Protein AF-A0A6L6XGP5-F1 (afdb_monomer_lite)

Structure (mmCIF, N/CA/C/O backbone):
data_AF-A0A6L6XGP5-F1
#
_entry.id   AF-A0A6L6XGP5-F1
#
loop_
_atom_site.group_PDB
_atom_site.id
_atom_site.type_symbol
_atom_site.label_atom_id
_atom_site.label_alt_id
_atom_site.label_comp_id
_atom_site.label_asym_id
_atom_site.label_entity_id
_atom_site.label_seq_id
_atom_site.pdbx_PDB_ins_code
_atom_site.Cartn_x
_atom_site.Cartn_y
_atom_site.Cartn_z
_atom_site.occupancy
_atom_site.B_iso_or_equiv
_atom_site.auth_seq_id
_atom_site.auth_comp_id
_atom_site.auth_asym_id
_atom_site.auth_atom_id
_atom_site.pdbx_PDB_model_num
ATOM 1 N N . MET A 1 1 ? 2.187 -4.226 -29.266 1.00 48.28 1 MET A N 1
ATOM 2 C CA . MET A 1 1 ? 3.229 -3.964 -28.255 1.00 48.28 1 MET A CA 1
ATOM 3 C C . MET A 1 1 ? 3.635 -5.288 -27.631 1.00 48.28 1 MET A C 1
ATOM 5 O O . MET A 1 1 ? 2.740 -6.063 -27.316 1.00 48.28 1 MET A O 1
ATOM 9 N N . GLY A 1 2 ? 4.935 -5.574 -27.511 1.00 59.06 2 GLY A N 1
ATOM 10 C CA . GLY A 1 2 ? 5.410 -6.680 -26.668 1.00 59.06 2 GLY A CA 1
ATOM 11 C C . GLY A 1 2 ? 5.131 -6.385 -25.191 1.00 59.06 2 GLY A C 1
ATOM 12 O O . GLY A 1 2 ? 4.832 -5.244 -24.842 1.00 59.06 2 GLY A O 1
ATOM 13 N N . ASN A 1 3 ? 5.182 -7.402 -24.334 1.00 85.56 3 ASN A N 1
ATOM 14 C CA . ASN A 1 3 ? 5.112 -7.201 -22.888 1.00 85.56 3 ASN A CA 1
ATOM 15 C C . ASN A 1 3 ? 6.295 -6.310 -22.449 1.00 85.56 3 ASN A C 1
ATOM 17 O O . ASN A 1 3 ? 7.420 -6.568 -22.870 1.00 85.56 3 ASN A O 1
ATOM 21 N N . ILE A 1 4 ? 6.057 -5.279 -21.625 1.00 84.69 4 ILE A N 1
ATOM 22 C CA . ILE A 1 4 ? 7.106 -4.366 -21.119 1.00 84.69 4 ILE A CA 1
ATOM 23 C C . ILE A 1 4 ? 8.229 -5.162 -20.444 1.00 84.69 4 ILE A C 1
ATOM 25 O O . ILE A 1 4 ? 9.400 -4.833 -20.605 1.00 84.69 4 ILE A O 1
ATOM 29 N N . THR A 1 5 ? 7.892 -6.258 -19.755 1.00 85.75 5 THR A N 1
ATOM 30 C CA . THR A 1 5 ? 8.892 -7.167 -19.182 1.00 85.75 5 THR A CA 1
ATOM 31 C C . THR A 1 5 ? 9.807 -7.743 -20.260 1.00 85.75 5 THR A C 1
ATOM 33 O O . THR A 1 5 ? 11.020 -7.645 -20.128 1.00 85.75 5 THR A O 1
ATOM 36 N N . ASP A 1 6 ? 9.249 -8.259 -21.358 1.00 90.62 6 ASP A N 1
ATOM 37 C CA . ASP A 1 6 ? 10.039 -8.822 -22.460 1.00 90.62 6 ASP A CA 1
ATOM 38 C C . ASP A 1 6 ? 10.898 -7.746 -23.144 1.00 90.62 6 ASP A C 1
ATOM 40 O O . ASP A 1 6 ? 12.002 -8.033 -23.603 1.00 90.62 6 ASP A O 1
ATOM 44 N N . MET A 1 7 ? 10.401 -6.505 -23.222 1.00 92.12 7 MET A N 1
ATOM 45 C CA . MET A 1 7 ? 11.145 -5.368 -23.773 1.00 92.12 7 MET A CA 1
ATOM 46 C C . MET A 1 7 ? 12.341 -5.001 -22.890 1.00 92.12 7 MET A C 1
ATOM 48 O O . MET A 1 7 ? 13.463 -4.965 -23.389 1.00 92.12 7 MET A O 1
ATOM 52 N N . ASN A 1 8 ? 12.124 -4.815 -21.586 1.00 94.00 8 ASN A N 1
ATOM 53 C CA . ASN A 1 8 ? 13.188 -4.500 -20.632 1.00 94.00 8 ASN A CA 1
ATOM 54 C C . ASN A 1 8 ? 14.217 -5.633 -20.531 1.00 94.00 8 ASN A C 1
ATOM 56 O O . ASN A 1 8 ? 15.413 -5.366 -20.474 1.00 94.00 8 ASN A O 1
ATOM 60 N N . THR A 1 9 ? 13.779 -6.898 -20.554 1.00 93.88 9 THR A N 1
ATOM 61 C CA . THR A 1 9 ? 14.694 -8.049 -20.565 1.00 93.88 9 THR A CA 1
ATOM 62 C C . THR A 1 9 ? 15.590 -8.018 -21.795 1.00 93.88 9 THR A C 1
ATOM 64 O O . THR A 1 9 ? 16.801 -8.125 -21.655 1.00 93.88 9 THR A O 1
ATOM 67 N N . ARG A 1 10 ? 15.034 -7.778 -22.987 1.00 94.31 10 ARG A N 1
ATOM 68 C CA . ARG A 1 10 ? 15.842 -7.660 -24.209 1.00 94.31 10 ARG A CA 1
ATOM 69 C C . ARG A 1 10 ? 16.772 -6.452 -24.186 1.00 94.31 10 ARG A C 1
ATOM 71 O O . ARG A 1 10 ? 17.877 -6.551 -24.706 1.00 94.31 10 ARG A O 1
ATOM 78 N N . ALA A 1 11 ? 16.337 -5.318 -23.636 1.00 94.75 11 ALA A N 1
ATOM 79 C CA . ALA A 1 11 ? 17.195 -4.143 -23.493 1.00 94.75 11 ALA A CA 1
ATOM 80 C C . ALA A 1 11 ? 18.418 -4.471 -22.620 1.00 94.75 11 ALA A C 1
ATOM 82 O O . ALA A 1 11 ? 19.541 -4.190 -23.021 1.00 94.75 11 ALA A O 1
ATOM 83 N N . LEU A 1 12 ? 18.206 -5.159 -21.493 1.00 96.00 12 LEU A N 1
ATOM 84 C CA . LEU A 1 12 ? 19.277 -5.611 -20.599 1.00 96.00 12 LEU A CA 1
ATOM 85 C C . LEU A 1 12 ? 20.182 -6.674 -21.232 1.00 96.00 12 LEU A C 1
ATOM 87 O O . LEU A 1 12 ? 21.394 -6.601 -21.082 1.00 96.00 12 LEU A O 1
ATOM 91 N N . GLU A 1 13 ? 19.615 -7.656 -21.935 1.00 96.25 13 GLU A N 1
ATOM 92 C CA . GLU A 1 13 ? 20.381 -8.730 -22.584 1.00 96.25 13 GLU A CA 1
ATOM 93 C C . GLU A 1 13 ? 21.291 -8.217 -23.710 1.00 96.25 13 GLU A C 1
ATOM 95 O O . GLU A 1 13 ? 22.325 -8.825 -23.978 1.00 96.25 13 GLU A O 1
ATOM 100 N N . ASN A 1 14 ? 20.913 -7.118 -24.372 1.00 95.81 14 ASN A N 1
ATOM 101 C CA . ASN A 1 14 ? 21.671 -6.538 -25.484 1.00 95.81 14 ASN A CA 1
ATOM 102 C C . ASN A 1 14 ? 22.626 -5.406 -25.070 1.00 95.81 14 ASN A C 1
ATOM 104 O O . ASN A 1 14 ? 23.424 -4.973 -25.901 1.00 95.81 14 ASN A O 1
ATOM 108 N N . ALA A 1 15 ? 22.536 -4.894 -23.842 1.00 96.38 15 ALA A N 1
ATOM 109 C CA . ALA A 1 15 ? 23.373 -3.791 -23.388 1.00 96.38 15 ALA A CA 1
ATOM 110 C C . ALA A 1 15 ? 24.793 -4.275 -23.043 1.00 96.38 15 ALA A C 1
ATOM 112 O O . ALA A 1 15 ? 24.964 -5.269 -22.336 1.00 96.38 15 ALA A O 1
ATOM 113 N N . GLU A 1 16 ? 25.823 -3.564 -23.516 1.00 95.25 16 GLU A N 1
ATOM 114 C CA . GLU A 1 16 ? 27.215 -3.857 -23.140 1.00 95.25 16 GLU A CA 1
ATOM 115 C C . GLU A 1 16 ? 27.503 -3.443 -21.687 1.00 95.25 16 GLU A C 1
ATOM 117 O O . GLU A 1 16 ? 28.201 -4.164 -20.971 1.00 95.25 16 GLU A O 1
ATOM 122 N N . ASN A 1 17 ? 26.918 -2.328 -21.223 1.00 95.88 17 ASN A N 1
ATOM 123 C CA . ASN A 1 17 ? 26.905 -1.915 -19.819 1.00 95.88 17 ASN A CA 1
ATOM 124 C C . ASN A 1 17 ? 25.469 -1.739 -19.317 1.00 95.88 17 ASN A C 1
ATOM 126 O O . ASN A 1 17 ? 24.582 -1.330 -20.058 1.00 95.88 17 ASN A O 1
ATOM 130 N N . TYR A 1 18 ? 25.246 -1.983 -18.023 1.00 91.00 18 TYR A N 1
ATOM 131 C CA . TYR A 1 18 ? 23.918 -1.866 -17.407 1.00 91.00 18 TYR A CA 1
ATOM 132 C C . TYR A 1 18 ? 23.276 -0.482 -17.611 1.00 91.00 18 TYR A C 1
ATOM 134 O O . TYR A 1 18 ? 22.086 -0.402 -17.903 1.00 91.00 18 TYR A O 1
ATOM 142 N N . ASP A 1 19 ? 24.066 0.590 -17.500 1.00 94.12 19 ASP A N 1
ATOM 143 C CA . ASP A 1 19 ? 23.581 1.972 -17.614 1.00 94.12 19 ASP A CA 1
ATOM 144 C C . ASP A 1 19 ? 23.190 2.366 -19.053 1.00 94.12 19 ASP A C 1
ATOM 146 O O . ASP A 1 19 ? 22.538 3.391 -19.245 1.00 94.12 19 ASP A O 1
ATOM 150 N N . ASP A 1 20 ? 23.543 1.549 -20.053 1.00 92.19 20 ASP A N 1
ATOM 151 C CA . ASP A 1 20 ? 23.172 1.769 -21.456 1.00 92.19 20 ASP A CA 1
ATOM 152 C C . ASP A 1 20 ? 21.745 1.266 -21.761 1.00 92.19 20 ASP A C 1
ATOM 154 O O . ASP A 1 20 ? 21.182 1.574 -22.813 1.00 92.19 20 ASP A O 1
ATOM 158 N N . ALA A 1 21 ? 21.147 0.471 -20.862 1.00 94.44 21 ALA A N 1
ATOM 159 C CA . ALA A 1 21 ? 19.818 -0.091 -21.056 1.00 94.44 21 ALA A CA 1
ATOM 160 C C . ALA A 1 21 ? 18.720 0.941 -20.746 1.00 94.44 21 ALA A C 1
ATOM 162 O O . ALA A 1 21 ? 18.492 1.319 -19.596 1.00 94.44 21 ALA A O 1
ATOM 163 N N . GLU A 1 22 ? 17.965 1.340 -21.769 1.00 91.50 22 GLU A N 1
ATOM 164 C CA . GLU A 1 22 ? 16.749 2.134 -21.589 1.00 91.50 22 GLU A CA 1
ATOM 165 C C . GLU A 1 22 ? 15.597 1.228 -21.128 1.00 91.50 22 GLU A C 1
ATOM 167 O O . GLU A 1 22 ? 15.095 0.391 -21.880 1.00 91.50 22 GLU A O 1
ATOM 172 N N . LEU A 1 23 ? 15.194 1.378 -19.863 1.00 92.50 23 LEU A N 1
ATOM 173 C CA . LEU A 1 23 ? 14.115 0.600 -19.254 1.00 92.50 23 LEU A CA 1
ATOM 174 C C . LEU A 1 23 ? 12.839 1.431 -19.141 1.00 92.50 23 LEU A C 1
ATOM 176 O O . LEU A 1 23 ? 12.857 2.572 -18.681 1.00 92.50 23 LEU A O 1
ATOM 180 N N . GLU A 1 24 ? 11.708 0.820 -19.474 1.00 89.50 24 GLU A N 1
ATOM 181 C CA . GLU A 1 24 ? 10.393 1.450 -19.388 1.00 89.50 24 GLU A CA 1
ATOM 182 C C . GLU A 1 24 ? 9.540 0.848 -18.268 1.00 89.50 24 GLU A C 1
ATOM 184 O O . GLU A 1 24 ? 9.736 -0.288 -17.836 1.00 89.50 24 GLU A O 1
ATOM 189 N N . GLY A 1 25 ? 8.552 1.608 -17.788 1.00 85.69 25 GLY A N 1
ATOM 190 C CA . GLY A 1 25 ? 7.563 1.100 -16.831 1.00 85.69 25 GLY A CA 1
ATOM 191 C C . GLY A 1 25 ? 8.142 0.692 -15.473 1.00 85.69 25 GLY A C 1
ATOM 192 O O . GLY A 1 25 ? 7.557 -0.145 -14.790 1.00 85.69 25 GLY A O 1
ATOM 193 N N . LEU A 1 26 ? 9.286 1.261 -15.079 1.00 89.94 26 LEU A N 1
ATOM 194 C CA . LEU A 1 26 ? 9.847 1.085 -13.740 1.00 89.94 26 LEU A CA 1
ATOM 195 C C . LEU A 1 26 ? 8.930 1.693 -12.667 1.00 89.94 26 LEU A C 1
ATOM 197 O O . LEU A 1 26 ? 7.966 2.397 -12.961 1.00 89.94 26 LEU A O 1
ATOM 201 N N . PHE A 1 27 ? 9.190 1.382 -11.397 1.00 92.44 27 PHE A N 1
ATOM 202 C CA . PHE A 1 27 ? 8.455 1.982 -10.284 1.00 92.44 27 PHE A CA 1
ATOM 203 C C . PHE A 1 27 ? 8.664 3.502 -10.261 1.00 92.44 27 PHE A C 1
ATOM 205 O O . PHE A 1 27 ? 9.777 3.968 -10.016 1.00 92.44 27 PHE A O 1
ATOM 212 N N . ASP A 1 28 ? 7.594 4.269 -10.473 1.00 94.88 28 ASP A N 1
ATOM 213 C CA . ASP A 1 28 ? 7.612 5.717 -10.281 1.00 94.88 28 ASP A CA 1
ATOM 214 C C . ASP A 1 28 ? 7.234 6.049 -8.829 1.00 94.88 28 ASP A C 1
ATOM 216 O O . ASP A 1 28 ? 6.060 6.157 -8.456 1.00 94.88 28 ASP A O 1
ATOM 220 N N . THR A 1 29 ? 8.259 6.230 -7.990 1.00 95.88 29 THR A N 1
ATOM 221 C CA . THR A 1 29 ? 8.096 6.637 -6.586 1.00 95.88 29 THR A CA 1
ATOM 222 C C . THR A 1 29 ? 7.265 7.914 -6.465 1.00 95.88 29 THR A C 1
ATOM 224 O O . THR A 1 29 ? 6.441 8.035 -5.557 1.00 95.88 29 THR A O 1
ATOM 227 N N . LYS A 1 30 ? 7.456 8.890 -7.359 1.00 96.75 30 LYS A N 1
ATOM 228 C CA . LYS A 1 30 ? 6.760 10.174 -7.276 1.00 96.75 30 LYS A CA 1
ATOM 229 C C . LYS A 1 30 ? 5.272 9.991 -7.543 1.00 96.75 30 LYS A C 1
ATOM 231 O O . LYS A 1 30 ? 4.465 10.515 -6.773 1.00 96.75 30 LYS A O 1
ATOM 236 N N . GLU A 1 31 ? 4.915 9.241 -8.582 1.00 97.19 31 GLU A N 1
ATOM 237 C CA . GLU A 1 31 ? 3.521 8.916 -8.891 1.00 97.19 31 GLU A CA 1
ATOM 238 C C . GLU A 1 31 ? 2.856 8.173 -7.724 1.00 97.19 31 GLU A C 1
ATOM 240 O O . GLU A 1 31 ? 1.792 8.586 -7.251 1.00 97.19 31 GLU A O 1
ATOM 245 N N . PHE A 1 32 ? 3.520 7.146 -7.182 1.00 98.19 32 PHE A N 1
ATOM 246 C CA . PHE A 1 32 ? 3.018 6.401 -6.029 1.00 98.19 32 PHE A CA 1
ATOM 247 C C . PHE A 1 32 ? 2.795 7.302 -4.802 1.00 98.19 32 PHE A C 1
ATOM 249 O O . PHE A 1 32 ? 1.723 7.266 -4.192 1.00 98.19 32 PHE A O 1
ATOM 256 N N . CYS A 1 33 ? 3.775 8.137 -4.434 1.00 98.06 33 CYS A N 1
ATOM 257 C CA . CYS A 1 33 ? 3.671 9.035 -3.280 1.00 98.06 33 CYS A CA 1
ATOM 258 C C . CYS A 1 33 ? 2.529 10.051 -3.430 1.00 98.06 33 CYS A C 1
ATOM 260 O O . CYS A 1 33 ? 1.839 10.343 -2.447 1.00 98.06 33 CYS A O 1
ATOM 262 N N . ILE A 1 34 ? 2.322 10.585 -4.640 1.00 98.06 34 ILE A N 1
ATOM 263 C CA . ILE A 1 34 ? 1.217 11.505 -4.943 1.00 98.06 34 ILE A CA 1
ATOM 264 C C . ILE A 1 34 ? -0.121 10.779 -4.787 1.00 98.06 34 ILE A C 1
ATOM 266 O O . ILE A 1 34 ? -1.001 11.272 -4.081 1.00 98.06 34 ILE A O 1
ATOM 270 N N . ALA A 1 35 ? -0.263 9.589 -5.377 1.00 98.38 35 ALA A N 1
ATOM 271 C CA . ALA A 1 35 ? -1.485 8.797 -5.282 1.00 98.38 35 ALA A CA 1
ATOM 272 C C . ALA A 1 35 ? -1.821 8.423 -3.828 1.00 98.38 35 ALA A C 1
ATOM 274 O O . ALA A 1 35 ? -2.960 8.598 -3.393 1.00 98.38 35 ALA A O 1
ATOM 275 N N . LEU A 1 36 ? -0.828 7.974 -3.051 1.00 98.19 36 LEU A N 1
ATOM 276 C CA . LEU A 1 36 ? -0.997 7.649 -1.634 1.00 98.19 36 LEU A CA 1
ATOM 277 C C . LEU A 1 36 ? -1.400 8.879 -0.810 1.00 98.19 36 LEU A C 1
ATOM 279 O O . LEU A 1 36 ? -2.299 8.791 0.024 1.00 98.19 36 LEU A O 1
ATOM 283 N N . SER A 1 37 ? -0.750 10.024 -1.033 1.00 97.38 37 SER A N 1
ATOM 284 C CA . SER A 1 37 ? -1.045 11.255 -0.290 1.00 97.38 37 SER A CA 1
ATOM 285 C C . SER A 1 37 ? -2.450 11.766 -0.591 1.00 97.38 37 SER A C 1
ATOM 287 O O . SER A 1 37 ? -3.214 11.998 0.341 1.00 97.38 37 SER A O 1
ATOM 289 N N . ASN A 1 38 ? -2.828 11.822 -1.871 1.00 98.06 38 ASN A N 1
ATOM 290 C CA . ASN A 1 38 ? -4.173 12.215 -2.289 1.00 98.06 38 ASN A CA 1
ATOM 291 C C . ASN A 1 38 ? -5.242 11.281 -1.713 1.00 98.06 38 ASN A C 1
ATOM 293 O O . ASN A 1 38 ? -6.291 11.745 -1.267 1.00 98.06 38 ASN A O 1
ATOM 297 N N . LEU A 1 39 ? -4.976 9.969 -1.686 1.00 98.38 39 LEU A N 1
ATOM 298 C CA . LEU A 1 39 ? -5.892 9.005 -1.087 1.00 98.38 39 LEU A CA 1
ATOM 299 C C . LEU A 1 39 ? -6.063 9.272 0.412 1.00 98.38 39 LEU A C 1
ATOM 301 O O . LEU A 1 39 ? -7.195 9.406 0.867 1.00 98.38 39 LEU A O 1
ATOM 305 N N . ILE A 1 40 ? -4.970 9.404 1.169 1.00 97.19 40 ILE A N 1
ATOM 306 C CA . ILE A 1 40 ? -5.022 9.711 2.609 1.00 97.19 40 ILE A CA 1
ATOM 307 C C . ILE A 1 40 ? -5.822 10.995 2.867 1.00 97.19 40 ILE A C 1
ATOM 309 O O . ILE A 1 40 ? -6.707 11.004 3.726 1.00 97.19 40 ILE A O 1
ATOM 313 N N . ASP A 1 41 ? -5.548 12.050 2.100 1.00 96.81 41 ASP A N 1
ATOM 314 C CA . ASP A 1 41 ? -6.203 13.347 2.256 1.00 96.81 41 ASP A CA 1
ATOM 315 C C . ASP A 1 41 ? -7.705 13.253 1.937 1.00 96.81 41 ASP A C 1
ATOM 317 O O . ASP A 1 41 ? -8.530 13.775 2.688 1.00 96.81 41 ASP A O 1
ATOM 321 N N . SER A 1 42 ? -8.086 12.496 0.899 1.00 97.75 42 SER A N 1
ATOM 322 C CA . SER A 1 42 ? -9.494 12.262 0.534 1.00 97.75 42 SER A CA 1
ATOM 323 C C . SER A 1 42 ? -10.293 11.513 1.607 1.00 97.75 42 SER A C 1
ATOM 325 O O . SER A 1 42 ? -11.504 11.697 1.718 1.00 97.75 42 SER A O 1
ATOM 327 N N . LYS A 1 43 ? -9.625 10.689 2.427 1.00 96.44 43 LYS A N 1
ATOM 328 C CA . LYS A 1 43 ? -10.255 9.975 3.548 1.00 96.44 43 LYS A CA 1
ATOM 329 C C . LYS A 1 43 ? -10.447 10.866 4.774 1.00 96.44 43 LYS A C 1
ATOM 331 O O . LYS A 1 43 ? -11.214 10.503 5.663 1.00 96.44 43 LYS A O 1
ATOM 336 N N . GLY A 1 44 ? -9.755 12.007 4.852 1.00 95.38 44 GLY A N 1
ATOM 337 C CA . GLY A 1 44 ? -9.850 12.943 5.975 1.00 95.38 44 GLY A CA 1
ATOM 338 C C . GLY A 1 44 ? -9.331 12.384 7.307 1.00 95.38 44 GLY A C 1
ATOM 339 O O . GLY A 1 44 ? -9.715 12.869 8.372 1.00 95.38 44 GLY A O 1
ATOM 340 N N . ILE A 1 45 ? -8.482 11.351 7.273 1.00 93.88 45 ILE A N 1
ATOM 341 C CA . ILE A 1 45 ? -7.971 10.674 8.472 1.00 93.88 45 ILE A CA 1
ATOM 342 C C . ILE A 1 45 ? -6.676 11.349 8.919 1.00 93.88 45 ILE A C 1
ATOM 344 O O . ILE A 1 45 ? -5.743 11.533 8.137 1.00 93.88 45 ILE A O 1
ATOM 348 N N . LYS A 1 46 ? -6.595 11.713 10.202 1.00 94.81 46 LYS A N 1
ATOM 349 C CA . LYS A 1 46 ? -5.414 12.386 10.750 1.00 94.81 46 LYS A CA 1
ATOM 350 C C . LYS A 1 46 ? -4.252 11.408 10.871 1.00 94.81 46 LYS A C 1
ATOM 352 O O . LYS A 1 46 ? -4.437 10.251 11.230 1.00 94.81 46 LYS A O 1
ATOM 357 N N . THR A 1 47 ? -3.028 11.906 10.709 1.00 94.00 47 THR A N 1
ATOM 358 C CA . THR A 1 47 ? -1.794 11.115 10.860 1.00 94.00 47 THR A CA 1
ATOM 359 C C . THR A 1 47 ? -1.751 10.300 12.156 1.00 94.00 47 THR A C 1
ATOM 361 O O . THR A 1 47 ? -1.337 9.148 12.129 1.00 94.00 47 THR A O 1
ATOM 364 N N . GLY A 1 48 ? -2.185 10.870 13.286 1.00 96.19 48 GLY A N 1
ATOM 365 C CA . GLY A 1 48 ? -2.228 10.148 14.563 1.00 96.19 48 GLY A CA 1
ATOM 366 C C . GLY A 1 48 ? -3.168 8.941 14.534 1.00 96.19 48 GLY A C 1
ATOM 367 O O . GLY A 1 48 ? -2.812 7.882 15.038 1.00 96.19 48 GLY A O 1
ATOM 368 N N . ASP A 1 49 ? -4.318 9.069 13.872 1.00 95.19 49 ASP A N 1
ATOM 369 C CA . ASP A 1 49 ? -5.272 7.971 13.720 1.00 95.19 49 ASP A CA 1
ATOM 370 C C . ASP A 1 49 ? -4.715 6.877 12.806 1.00 95.19 49 ASP A C 1
ATOM 372 O O . ASP A 1 49 ? -4.882 5.701 13.107 1.00 95.19 49 ASP A O 1
ATOM 376 N N . ILE A 1 50 ? -4.000 7.241 11.734 1.00 95.56 50 ILE A N 1
ATOM 377 C CA . ILE A 1 50 ? -3.311 6.267 10.869 1.00 95.56 50 ILE A CA 1
ATOM 378 C C . ILE A 1 50 ? -2.292 5.466 11.685 1.00 95.56 50 ILE A C 1
ATOM 380 O O . ILE A 1 50 ? -2.283 4.243 11.623 1.00 95.56 50 ILE A O 1
ATOM 384 N N . LEU A 1 51 ? -1.466 6.139 12.491 1.00 95.75 51 LEU A N 1
ATOM 385 C CA . LEU A 1 51 ? -0.446 5.479 13.315 1.00 95.75 51 LEU A CA 1
ATOM 386 C C . LEU A 1 51 ? -1.035 4.572 14.400 1.00 95.75 51 LEU A C 1
ATOM 388 O O . LEU A 1 51 ? -0.394 3.603 14.784 1.00 95.75 51 LEU A O 1
ATOM 392 N N . ASN A 1 52 ? -2.247 4.862 14.873 1.00 93.81 52 ASN A N 1
ATOM 393 C CA . ASN A 1 52 ? -2.956 4.001 15.820 1.00 93.81 52 ASN A CA 1
ATOM 394 C C . ASN A 1 52 ? -3.634 2.799 15.144 1.00 93.81 52 ASN A C 1
ATOM 396 O O . ASN A 1 52 ? -3.973 1.833 15.821 1.00 93.81 52 ASN A O 1
ATOM 400 N N . ARG A 1 53 ? -3.888 2.876 13.833 1.00 92.62 53 ARG A N 1
ATOM 401 C CA . ARG A 1 53 ? -4.634 1.863 13.069 1.00 92.62 53 ARG A CA 1
ATOM 402 C C . ARG A 1 53 ? -3.753 0.943 12.239 1.00 92.62 53 ARG A C 1
ATOM 404 O O . ARG A 1 53 ? -4.264 -0.064 11.769 1.00 92.62 53 ARG A O 1
ATOM 411 N N . CYS A 1 54 ? -2.496 1.307 12.017 1.00 92.88 54 CYS A N 1
ATOM 412 C CA . CYS A 1 54 ? -1.577 0.588 11.144 1.00 92.88 54 CYS A CA 1
ATOM 413 C C . CYS A 1 54 ? -0.342 0.133 11.917 1.00 92.88 54 CYS A C 1
ATOM 415 O O . CYS A 1 54 ? 0.176 0.854 12.771 1.00 92.88 54 CYS A O 1
ATOM 417 N N . ASN A 1 55 ? 0.212 -1.008 11.532 1.00 91.19 55 ASN A N 1
ATOM 418 C CA . ASN A 1 55 ? 1.474 -1.523 12.039 1.00 91.19 55 ASN A CA 1
ATOM 419 C C . ASN A 1 55 ? 2.679 -0.871 11.325 1.00 91.19 55 ASN A C 1
ATOM 421 O O . ASN A 1 55 ? 3.483 -1.533 10.653 1.00 91.19 55 ASN A O 1
ATOM 425 N N . ILE A 1 56 ? 2.809 0.456 11.439 1.00 93.06 56 ILE A N 1
ATOM 426 C CA . ILE A 1 56 ? 3.912 1.239 10.857 1.00 93.06 56 ILE A CA 1
ATOM 427 C C . ILE A 1 56 ? 4.430 2.315 11.811 1.00 93.06 56 ILE A C 1
ATOM 429 O O . ILE A 1 56 ? 3.704 2.861 12.637 1.00 93.06 56 ILE A O 1
ATOM 433 N N . SER A 1 57 ? 5.701 2.686 11.652 1.00 94.75 57 SER A N 1
ATOM 434 C CA . SER A 1 57 ? 6.273 3.803 12.401 1.00 94.75 57 SER A CA 1
ATOM 435 C C . SER A 1 57 ? 5.891 5.153 11.786 1.00 94.75 57 SER A C 1
ATOM 437 O O . SER A 1 57 ? 5.646 5.275 10.583 1.00 94.75 57 SER A O 1
ATOM 439 N N . LYS A 1 58 ? 5.931 6.211 12.605 1.00 96.62 58 LYS A N 1
ATOM 440 C CA . LYS A 1 58 ? 5.766 7.591 12.126 1.00 96.62 58 LYS A CA 1
ATOM 441 C C . LYS A 1 58 ? 6.792 7.957 11.057 1.00 96.62 58 LYS A C 1
ATOM 443 O O . LYS A 1 58 ? 6.419 8.593 10.079 1.00 96.62 58 LYS A O 1
ATOM 448 N N . SER A 1 59 ? 8.054 7.554 11.232 1.00 96.88 59 SER A N 1
ATOM 449 C CA . SER A 1 59 ? 9.092 7.804 10.222 1.00 96.88 59 SER A CA 1
ATOM 450 C C . SER A 1 59 ? 8.719 7.142 8.905 1.00 96.88 59 SER A C 1
ATOM 452 O O . SER A 1 59 ? 8.705 7.812 7.883 1.00 96.88 59 SER A O 1
ATOM 454 N N . TYR A 1 60 ? 8.308 5.871 8.946 1.00 96.62 60 TYR A N 1
ATOM 455 C CA . TYR A 1 60 ? 7.932 5.13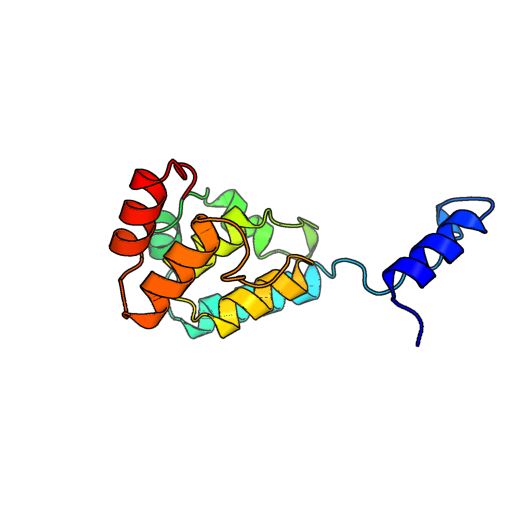7 7.744 1.00 96.62 60 TYR A CA 1
ATOM 456 C C . TYR A 1 60 ? 6.767 5.799 7.000 1.00 96.62 60 TYR A C 1
ATOM 458 O O . TYR A 1 60 ? 6.846 5.969 5.789 1.00 96.62 60 TYR A O 1
ATOM 466 N N . LEU A 1 61 ? 5.724 6.240 7.716 1.00 96.75 61 LEU A N 1
ATOM 467 C CA . LEU A 1 61 ? 4.600 6.969 7.116 1.00 96.75 61 LEU A CA 1
ATOM 468 C C . LEU A 1 61 ? 5.034 8.288 6.454 1.00 96.75 61 LEU A C 1
ATOM 470 O O . LEU A 1 61 ? 4.486 8.671 5.424 1.00 96.75 61 LEU A O 1
ATOM 474 N N . MET A 1 62 ? 5.998 9.002 7.037 1.00 96.56 62 MET A N 1
ATOM 475 C CA . MET A 1 62 ? 6.521 10.230 6.430 1.00 96.56 62 MET A CA 1
ATOM 476 C C . MET A 1 62 ? 7.408 9.927 5.222 1.00 96.56 62 MET A C 1
ATOM 478 O O . MET A 1 62 ? 7.313 10.615 4.209 1.00 96.56 62 MET A O 1
ATOM 482 N N . ASP A 1 63 ? 8.239 8.891 5.310 1.00 97.00 63 ASP A N 1
ATOM 483 C CA . ASP A 1 63 ? 9.171 8.528 4.250 1.00 97.00 63 ASP A CA 1
ATOM 484 C C . ASP A 1 63 ? 8.441 7.962 3.018 1.00 97.00 63 ASP A C 1
ATOM 486 O O . ASP A 1 63 ? 8.744 8.366 1.900 1.00 97.00 63 ASP A O 1
ATOM 490 N N . ILE A 1 64 ? 7.421 7.112 3.198 1.00 96.56 64 ILE A N 1
ATOM 491 C CA . ILE A 1 64 ? 6.620 6.545 2.092 1.00 96.56 64 ILE A CA 1
ATOM 492 C C . ILE A 1 64 ? 5.780 7.603 1.353 1.00 96.56 64 ILE A C 1
ATOM 494 O O . ILE A 1 64 ? 5.375 7.399 0.212 1.00 96.56 64 ILE A O 1
ATOM 498 N N . LYS A 1 65 ? 5.515 8.751 1.987 1.00 95.75 65 LYS A N 1
ATOM 499 C CA . LYS A 1 65 ? 4.838 9.899 1.364 1.00 95.75 65 LYS A CA 1
ATOM 500 C C . LYS A 1 65 ? 5.810 10.877 0.695 1.00 95.75 65 LYS A C 1
ATOM 502 O O . LYS A 1 65 ? 5.359 11.854 0.104 1.00 95.75 65 LYS A O 1
ATOM 507 N N . ASN A 1 66 ? 7.121 10.660 0.804 1.00 96.50 66 ASN A N 1
ATOM 508 C CA . ASN A 1 66 ? 8.140 11.583 0.321 1.00 96.50 66 ASN A CA 1
ATOM 509 C C . ASN A 1 66 ? 8.838 11.030 -0.938 1.00 96.50 66 ASN A C 1
ATOM 511 O O . ASN A 1 66 ? 9.683 10.141 -0.811 1.00 96.50 66 ASN A O 1
ATOM 515 N N . PRO A 1 67 ? 8.583 11.601 -2.134 1.00 95.31 67 PRO A N 1
ATOM 516 C CA . PRO A 1 67 ? 9.216 11.158 -3.377 1.00 95.31 67 PRO A CA 1
ATOM 517 C C . PRO A 1 67 ? 10.750 11.128 -3.317 1.00 95.31 67 PRO A C 1
ATOM 519 O O . PRO A 1 67 ? 11.374 10.248 -3.901 1.00 95.31 67 PRO A O 1
ATOM 522 N N . SER A 1 68 ? 11.372 12.044 -2.566 1.00 95.94 68 SER A N 1
ATOM 523 C CA . SER A 1 68 ? 12.834 12.141 -2.455 1.00 95.94 68 SER A CA 1
ATOM 524 C C . SER A 1 68 ? 13.468 11.000 -1.658 1.00 95.94 68 SER A C 1
ATOM 526 O O . SER A 1 68 ? 14.687 10.855 -1.672 1.00 95.94 68 SER A O 1
ATOM 528 N N . LYS A 1 69 ? 12.674 10.204 -0.930 1.00 95.25 69 LYS A N 1
ATOM 529 C CA . LYS A 1 69 ? 13.171 9.034 -0.191 1.00 95.25 69 LYS A CA 1
ATOM 530 C C . LYS A 1 69 ? 13.350 7.808 -1.077 1.00 95.25 69 LYS A C 1
ATOM 532 O O . LYS A 1 69 ? 14.073 6.904 -0.675 1.00 95.25 69 LYS A O 1
ATOM 537 N N . ASN A 1 70 ? 12.720 7.794 -2.255 1.00 92.19 70 ASN A N 1
ATOM 538 C CA . ASN A 1 70 ? 12.814 6.716 -3.237 1.00 92.19 70 ASN A CA 1
ATOM 539 C C . ASN A 1 70 ? 12.592 5.313 -2.642 1.00 92.19 70 ASN A C 1
ATOM 541 O O . ASN A 1 70 ? 13.394 4.401 -2.834 1.00 92.19 70 ASN A O 1
ATOM 545 N N . ILE A 1 71 ? 11.521 5.155 -1.859 1.00 92.31 71 ILE A N 1
ATOM 546 C CA . ILE A 1 71 ? 11.189 3.892 -1.193 1.00 92.31 71 ILE A CA 1
ATOM 547 C C . ILE A 1 71 ? 10.100 3.183 -1.984 1.00 92.31 71 ILE A C 1
ATOM 549 O O . ILE A 1 71 ? 8.977 3.676 -2.058 1.00 92.31 71 ILE A O 1
ATOM 553 N N . GLN A 1 72 ? 10.398 1.981 -2.478 1.00 94.38 72 GLN A N 1
ATOM 554 C CA . GLN A 1 72 ? 9.364 1.060 -2.936 1.00 94.38 72 GLN A CA 1
ATOM 555 C C . GLN A 1 72 ? 8.767 0.327 -1.721 1.00 94.38 72 GLN A C 1
ATOM 557 O O . GLN A 1 72 ? 9.478 -0.407 -1.024 1.00 94.38 72 GLN A O 1
ATOM 562 N N . PRO A 1 73 ? 7.480 0.533 -1.399 1.00 95.44 73 PRO A N 1
ATOM 563 C CA . PRO A 1 73 ? 6.882 -0.073 -0.220 1.00 95.44 73 PRO A CA 1
ATOM 564 C C . PRO A 1 73 ? 6.596 -1.552 -0.437 1.00 95.44 73 PRO A C 1
ATOM 566 O O . PRO A 1 73 ? 6.192 -1.963 -1.516 1.00 95.44 73 PRO A O 1
ATOM 569 N N . LYS A 1 74 ? 6.730 -2.360 0.619 1.00 95.94 74 LYS A N 1
ATOM 570 C CA . LYS A 1 74 ? 6.314 -3.767 0.570 1.00 95.94 74 LYS A CA 1
ATOM 571 C C . LYS A 1 74 ? 4.794 -3.863 0.436 1.00 95.94 74 LYS A C 1
ATOM 573 O O . LYS A 1 74 ? 4.076 -3.147 1.134 1.00 95.94 74 LYS A O 1
ATOM 578 N N . ARG A 1 75 ? 4.311 -4.839 -0.340 1.00 96.31 75 ARG A N 1
ATOM 579 C CA . ARG A 1 75 ? 2.878 -5.122 -0.547 1.00 96.31 75 ARG A CA 1
ATOM 580 C C . ARG A 1 75 ? 2.051 -5.082 0.742 1.00 96.31 75 ARG A C 1
ATOM 582 O O . ARG A 1 75 ? 1.086 -4.332 0.823 1.00 96.31 75 ARG A O 1
ATOM 589 N N . ASN A 1 76 ? 2.463 -5.816 1.778 1.00 95.38 76 ASN A N 1
ATOM 590 C CA . ASN A 1 76 ? 1.706 -5.880 3.036 1.00 95.38 76 ASN A CA 1
ATOM 591 C C . ASN A 1 76 ? 1.644 -4.535 3.771 1.00 95.38 76 ASN A C 1
ATOM 593 O O . ASN A 1 76 ? 0.652 -4.264 4.434 1.00 95.38 76 ASN A O 1
ATOM 597 N N . LYS A 1 77 ? 2.648 -3.660 3.617 1.00 96.12 77 LYS A N 1
ATOM 598 C CA . LYS A 1 77 ? 2.603 -2.307 4.193 1.00 96.12 77 LYS A CA 1
ATOM 599 C C . LYS A 1 77 ? 1.651 -1.388 3.437 1.00 96.12 77 LYS A C 1
ATOM 601 O O . LYS A 1 77 ? 0.993 -0.573 4.072 1.00 96.12 77 LYS A O 1
ATOM 606 N N . ILE A 1 78 ? 1.517 -1.558 2.119 1.00 97.69 78 ILE A N 1
ATOM 607 C CA . ILE A 1 78 ? 0.468 -0.884 1.337 1.00 97.69 78 ILE A CA 1
ATOM 608 C C . ILE A 1 78 ? -0.910 -1.343 1.825 1.00 97.69 78 ILE A C 1
ATOM 610 O O . ILE A 1 78 ? -1.772 -0.509 2.086 1.00 97.69 78 ILE A O 1
ATOM 614 N N . LEU A 1 79 ? -1.107 -2.656 1.977 1.00 97.50 79 LEU A N 1
ATOM 615 C CA . LEU A 1 79 ? -2.380 -3.230 2.415 1.00 97.50 79 LEU A CA 1
ATOM 616 C C . LEU A 1 79 ? -2.762 -2.781 3.830 1.00 97.50 79 LEU A C 1
ATOM 618 O O . LEU A 1 79 ? -3.884 -2.329 4.028 1.00 97.50 79 LEU A O 1
ATOM 622 N N . ASP A 1 80 ? -1.835 -2.843 4.785 1.00 96.38 80 ASP A N 1
ATOM 623 C CA . ASP A 1 80 ? -2.052 -2.368 6.155 1.00 96.38 80 ASP A CA 1
ATOM 624 C C . ASP A 1 80 ? -2.430 -0.874 6.190 1.00 96.38 80 ASP A C 1
ATOM 626 O O . ASP A 1 80 ? -3.454 -0.497 6.762 1.00 96.38 80 ASP A O 1
ATOM 630 N N . LEU A 1 81 ? -1.685 -0.025 5.470 1.00 97.00 81 LEU A N 1
ATOM 631 C CA . LEU A 1 81 ? -2.028 1.391 5.303 1.00 97.00 81 LEU A CA 1
ATOM 632 C C . LEU A 1 81 ? -3.436 1.585 4.740 1.00 97.00 81 LEU A C 1
ATOM 634 O O . LEU A 1 81 ? -4.218 2.356 5.293 1.00 97.00 81 LEU A O 1
ATOM 638 N N . CYS A 1 82 ? -3.761 0.876 3.660 1.00 97.75 82 CYS A N 1
ATOM 639 C CA . CYS A 1 82 ? -5.059 0.959 3.006 1.00 97.75 82 CYS A CA 1
ATOM 640 C C . CYS A 1 82 ? -6.206 0.547 3.935 1.00 97.75 82 CYS A C 1
ATOM 642 O O . CYS A 1 82 ? -7.234 1.221 3.969 1.00 97.75 82 CYS A O 1
ATOM 644 N N . LEU A 1 83 ? -6.028 -0.522 4.716 1.00 96.88 83 LEU A N 1
ATOM 645 C CA . LEU A 1 83 ? -7.007 -0.947 5.713 1.00 96.88 83 LEU A CA 1
ATOM 646 C C . LEU A 1 83 ? -7.178 0.116 6.805 1.00 96.88 83 LEU A C 1
ATOM 648 O O . LEU A 1 83 ? -8.306 0.453 7.153 1.00 96.88 83 LEU A O 1
ATOM 652 N N . GLY A 1 84 ? -6.087 0.697 7.317 1.00 95.81 84 GLY A N 1
ATOM 653 C CA . GLY A 1 84 ? -6.161 1.731 8.356 1.00 95.81 84 GLY A CA 1
ATOM 654 C C . GLY A 1 84 ? -6.807 3.043 7.902 1.00 95.81 84 GLY A C 1
ATOM 655 O O . GLY A 1 84 ? -7.385 3.760 8.729 1.00 95.81 84 GLY A O 1
ATOM 656 N N . ILE A 1 85 ? -6.769 3.338 6.597 1.00 96.56 85 ILE A N 1
ATOM 657 C CA . ILE A 1 85 ? -7.444 4.503 6.009 1.00 96.56 85 ILE A CA 1
ATOM 658 C C . ILE A 1 85 ? -8.822 4.198 5.407 1.00 96.56 85 ILE A C 1
ATOM 660 O O . ILE A 1 85 ? -9.418 5.076 4.787 1.00 96.56 85 ILE A O 1
ATOM 664 N N . ASN A 1 86 ? -9.350 2.983 5.594 1.00 95.44 86 ASN A N 1
ATOM 665 C CA . ASN A 1 86 ? -10.626 2.541 5.019 1.00 95.44 86 ASN A CA 1
ATOM 666 C C . ASN A 1 86 ? -10.682 2.728 3.488 1.00 95.44 86 ASN A C 1
ATOM 668 O O . ASN A 1 86 ? -11.641 3.275 2.926 1.00 95.44 86 ASN A O 1
ATOM 672 N N . ALA A 1 87 ? -9.614 2.321 2.802 1.00 97.88 87 ALA A N 1
ATOM 673 C CA . ALA A 1 87 ? -9.575 2.298 1.349 1.00 97.88 87 ALA A CA 1
ATOM 674 C C . ALA A 1 87 ? -10.509 1.213 0.787 1.00 97.88 87 ALA A C 1
ATOM 676 O O . ALA A 1 87 ? -10.667 0.129 1.349 1.00 97.88 87 ALA A O 1
ATOM 677 N N . THR A 1 88 ? -11.119 1.507 -0.354 1.00 97.56 88 THR A N 1
ATOM 678 C CA . THR A 1 88 ? -11.923 0.567 -1.132 1.00 97.56 88 THR A CA 1
ATOM 679 C C . THR A 1 88 ? -11.023 -0.413 -1.883 1.00 97.56 88 THR A C 1
ATOM 681 O O . THR A 1 88 ? -9.823 -0.188 -2.059 1.00 97.56 88 THR A O 1
ATOM 684 N N . LYS A 1 89 ? -11.612 -1.499 -2.396 1.00 97.69 89 LYS A N 1
ATOM 685 C CA . LYS A 1 89 ? -10.889 -2.486 -3.213 1.00 97.69 89 LYS A CA 1
ATOM 686 C C . LYS A 1 89 ? -10.204 -1.848 -4.429 1.00 97.69 89 LYS A C 1
ATOM 688 O O . LYS A 1 89 ? -9.090 -2.235 -4.774 1.00 97.69 89 LYS A O 1
ATOM 693 N N . ASP A 1 90 ? -10.851 -0.877 -5.069 1.00 98.31 90 ASP A N 1
ATOM 694 C CA . ASP A 1 90 ? -10.319 -0.238 -6.275 1.00 98.31 90 ASP A CA 1
ATOM 695 C C . ASP A 1 90 ? -9.148 0.696 -5.954 1.00 98.31 90 ASP A C 1
ATOM 697 O O . ASP A 1 90 ? -8.143 0.678 -6.665 1.00 98.31 90 ASP A O 1
ATOM 701 N N . GLU A 1 91 ? -9.228 1.427 -4.839 1.00 98.62 91 GLU A N 1
ATOM 702 C CA . GLU A 1 91 ? -8.137 2.266 -4.324 1.00 98.62 91 GLU A CA 1
ATOM 703 C C . GLU A 1 91 ? -6.929 1.419 -3.891 1.00 98.62 91 GLU A C 1
ATOM 705 O O . GLU A 1 91 ? -5.792 1.745 -4.237 1.00 98.62 91 GLU A O 1
ATOM 710 N N . ILE A 1 92 ? -7.165 0.289 -3.210 1.00 98.56 92 ILE A N 1
ATOM 711 C CA . ILE A 1 92 ? -6.115 -0.686 -2.873 1.00 98.56 92 ILE A CA 1
ATOM 712 C C . ILE A 1 92 ? -5.429 -1.174 -4.147 1.00 98.56 92 ILE A C 1
ATOM 714 O O . ILE A 1 92 ? -4.207 -1.109 -4.273 1.00 98.56 92 ILE A O 1
ATOM 718 N N . ASN A 1 93 ? -6.214 -1.640 -5.117 1.00 98.50 93 ASN A N 1
ATOM 719 C CA . ASN A 1 93 ? -5.681 -2.185 -6.357 1.00 98.50 93 ASN A CA 1
ATOM 720 C C . ASN A 1 93 ? -4.946 -1.131 -7.196 1.00 98.50 93 ASN A C 1
ATOM 722 O O . ASN A 1 93 ? -3.998 -1.476 -7.896 1.00 98.50 93 ASN A O 1
ATOM 726 N N . MET A 1 94 ? -5.353 0.138 -7.127 1.00 98.50 94 MET A N 1
ATOM 727 C CA . MET A 1 94 ? -4.624 1.248 -7.740 1.00 98.50 94 MET A CA 1
ATOM 728 C C . MET A 1 94 ? -3.219 1.381 -7.144 1.00 98.50 94 MET A C 1
ATOM 730 O O . MET A 1 94 ? -2.249 1.354 -7.898 1.00 98.50 94 MET A O 1
ATOM 734 N N . LEU A 1 95 ? -3.093 1.456 -5.815 1.00 98.50 95 LEU A N 1
ATOM 735 C CA . LEU A 1 95 ? -1.784 1.573 -5.162 1.00 98.50 95 LEU A CA 1
ATOM 736 C C . LEU A 1 95 ? -0.910 0.330 -5.361 1.00 98.50 95 LEU A C 1
ATOM 738 O O . LEU A 1 95 ? 0.295 0.462 -5.559 1.00 98.50 95 LEU A O 1
ATOM 742 N N . LEU A 1 96 ? -1.503 -0.869 -5.359 1.00 98.19 96 LEU A N 1
ATOM 743 C CA . LEU A 1 96 ? -0.782 -2.107 -5.664 1.00 98.19 96 LEU A CA 1
ATOM 744 C C . LEU A 1 96 ? -0.182 -2.074 -7.073 1.00 98.19 96 LEU A C 1
ATOM 746 O O . LEU A 1 96 ? 0.999 -2.370 -7.221 1.00 98.19 96 LEU A O 1
ATOM 750 N N . ARG A 1 97 ? -0.956 -1.656 -8.084 1.00 97.25 97 ARG A N 1
ATOM 751 C CA . ARG A 1 97 ? -0.468 -1.542 -9.467 1.00 97.25 97 ARG A CA 1
ATOM 752 C C . ARG A 1 97 ? 0.647 -0.514 -9.610 1.00 97.25 97 ARG A C 1
ATOM 754 O O . ARG A 1 97 ? 1.646 -0.825 -10.242 1.00 97.25 97 ARG A O 1
ATOM 761 N N . LEU A 1 98 ? 0.503 0.664 -8.999 1.00 97.00 98 LEU A N 1
ATOM 762 C CA . LEU A 1 98 ? 1.554 1.691 -9.021 1.00 97.00 98 LEU A CA 1
ATOM 763 C C . LEU A 1 98 ? 2.858 1.195 -8.384 1.00 97.00 98 LEU A C 1
ATOM 765 O O . LEU A 1 98 ? 3.932 1.594 -8.806 1.00 97.00 98 LEU A O 1
ATOM 769 N N . ALA A 1 99 ? 2.772 0.299 -7.398 1.00 96.62 99 ALA A N 1
ATOM 770 C CA . ALA A 1 99 ? 3.923 -0.348 -6.772 1.00 96.62 99 ALA A CA 1
ATOM 771 C C . ALA A 1 99 ? 4.381 -1.651 -7.466 1.00 96.62 99 ALA A C 1
ATOM 773 O O . ALA A 1 99 ? 5.236 -2.354 -6.921 1.00 96.62 99 ALA A O 1
ATOM 774 N N . HIS A 1 100 ? 3.833 -1.970 -8.648 1.00 94.88 100 HIS A N 1
ATOM 775 C CA . HIS A 1 100 ? 4.095 -3.187 -9.435 1.00 94.88 100 HIS A CA 1
ATOM 776 C C . HIS A 1 100 ? 3.739 -4.508 -8.740 1.00 94.88 100 HIS A C 1
ATOM 778 O O . HIS A 1 100 ? 4.306 -5.562 -9.027 1.00 94.88 100 HIS A O 1
ATOM 784 N N . TYR A 1 101 ? 2.757 -4.479 -7.840 1.00 96.25 101 TYR A N 1
ATOM 785 C CA . TYR A 1 101 ? 2.169 -5.675 -7.248 1.00 96.25 101 TYR A CA 1
ATOM 786 C C . TYR A 1 101 ? 0.891 -6.099 -7.963 1.00 96.25 101 TYR A C 1
ATOM 788 O O . TYR A 1 101 ? 0.121 -5.283 -8.475 1.00 96.25 101 TYR A O 1
ATOM 796 N N . GLN A 1 102 ? 0.623 -7.406 -7.915 1.00 95.12 102 GLN A N 1
ATOM 797 C CA . GLN A 1 102 ? -0.666 -7.937 -8.336 1.00 95.12 102 GLN A CA 1
ATOM 798 C C . GLN A 1 102 ? -1.790 -7.324 -7.483 1.00 95.12 102 GLN A C 1
ATOM 800 O O . GLN A 1 102 ? -1.653 -7.268 -6.249 1.00 95.12 102 GLN A O 1
ATOM 805 N N . PRO A 1 103 ? -2.899 -6.891 -8.118 1.00 97.31 103 PRO A N 1
ATOM 806 C CA . PRO A 1 103 ? -4.142 -6.573 -7.427 1.00 97.31 103 PRO A CA 1
ATOM 807 C C . PRO A 1 103 ? -4.577 -7.708 -6.494 1.00 97.31 103 PRO A C 1
ATOM 809 O O . PRO A 1 103 ? -4.136 -8.845 -6.645 1.00 97.31 103 PRO A O 1
ATOM 812 N N . LEU A 1 104 ? -5.475 -7.410 -5.558 1.00 97.56 104 LEU A N 1
ATOM 813 C CA . LEU A 1 104 ? -6.116 -8.433 -4.735 1.00 97.56 104 LEU A CA 1
ATOM 814 C C . LEU A 1 104 ? -6.746 -9.514 -5.633 1.00 97.56 104 LEU A C 1
ATOM 816 O O . LEU A 1 104 ? -7.660 -9.209 -6.407 1.00 97.56 104 LEU A O 1
ATOM 820 N N . ASP A 1 105 ? -6.278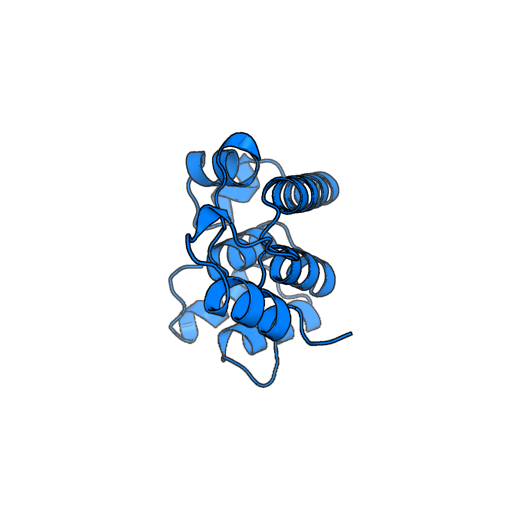 -10.761 -5.517 1.00 94.56 105 ASP A N 1
ATOM 821 C CA . ASP A 1 105 ? -6.739 -11.892 -6.334 1.00 94.56 105 ASP A CA 1
ATOM 822 C C . ASP A 1 105 ? -7.378 -12.985 -5.468 1.00 94.56 105 ASP A C 1
ATOM 824 O O . ASP A 1 105 ? -6.752 -13.596 -4.603 1.00 94.56 105 ASP A O 1
ATOM 828 N N . SER A 1 106 ? -8.639 -13.300 -5.766 1.00 92.25 106 SER A N 1
ATOM 829 C CA . SER A 1 106 ? -9.379 -14.400 -5.135 1.00 92.25 106 SER A CA 1
ATOM 830 C C . SER A 1 106 ? -8.771 -15.791 -5.370 1.00 92.25 106 SER A C 1
ATOM 832 O O . SER A 1 106 ? -9.054 -16.710 -4.604 1.00 92.25 106 SER A O 1
ATOM 834 N N . ARG A 1 107 ? -7.946 -15.956 -6.412 1.00 92.56 107 ARG A N 1
ATOM 835 C CA . ARG A 1 107 ? -7.234 -17.207 -6.729 1.00 92.56 107 ARG A CA 1
ATOM 836 C C . ARG A 1 107 ? -5.897 -17.326 -5.995 1.00 92.56 107 ARG A C 1
ATOM 838 O O . ARG A 1 107 ? -5.291 -18.393 -6.029 1.00 92.56 107 ARG A O 1
ATOM 845 N N . GLY A 1 108 ? -5.432 -16.237 -5.382 1.00 86.62 108 GLY A N 1
ATOM 846 C CA . GLY A 1 108 ? -4.149 -16.156 -4.698 1.00 86.62 108 GLY A CA 1
ATOM 847 C C . GLY A 1 108 ? -4.208 -16.594 -3.233 1.00 86.62 108 GLY A C 1
ATOM 848 O O . GLY A 1 108 ? -4.918 -17.525 -2.831 1.00 86.62 108 GLY A O 1
ATOM 849 N N . GLU A 1 109 ? -3.422 -15.907 -2.409 1.00 90.81 109 GLU A N 1
ATOM 850 C CA . GLU A 1 109 ? -3.268 -16.216 -0.989 1.00 90.81 109 GLU A CA 1
ATOM 851 C C . GLU A 1 109 ? -4.574 -16.059 -0.190 1.00 90.81 109 GLU A C 1
ATOM 853 O O . GLU A 1 109 ? -5.524 -15.382 -0.593 1.00 90.81 109 GLU A O 1
ATOM 858 N N . ALA A 1 110 ? -4.642 -16.710 0.976 1.00 94.94 110 ALA A N 1
ATOM 859 C CA . ALA A 1 110 ? -5.771 -16.538 1.894 1.00 94.94 110 ALA A CA 1
ATOM 860 C C . ALA A 1 110 ? -5.909 -15.075 2.350 1.00 94.94 110 ALA A C 1
ATOM 862 O O . ALA A 1 110 ? -7.031 -14.594 2.494 1.00 94.94 110 ALA A O 1
ATOM 863 N N . LEU A 1 111 ? -4.782 -14.364 2.479 1.00 96.31 111 LEU A N 1
ATOM 864 C CA . LEU A 1 111 ? -4.699 -12.928 2.750 1.00 96.31 111 LEU A CA 1
ATOM 865 C C . LEU A 1 111 ? -5.646 -12.116 1.858 1.00 96.31 111 LEU A C 1
ATOM 867 O O . LEU A 1 111 ? -6.522 -11.407 2.353 1.00 96.31 111 LEU A O 1
ATOM 871 N N . ASP A 1 112 ? -5.505 -12.261 0.540 1.00 97.38 112 ASP A N 1
ATOM 872 C CA . ASP A 1 112 ? -6.281 -11.496 -0.434 1.00 97.38 112 ASP A CA 1
ATOM 873 C C . ASP A 1 112 ? -7.770 -11.819 -0.328 1.00 97.38 112 ASP A C 1
ATOM 875 O O . ASP A 1 112 ? -8.606 -10.917 -0.340 1.00 97.38 112 ASP A O 1
ATOM 879 N N . ARG A 1 113 ? -8.113 -13.099 -0.153 1.00 97.94 113 ARG A N 1
ATOM 880 C CA . ARG A 1 113 ? -9.502 -13.542 0.024 1.00 97.94 113 ARG A CA 1
ATOM 881 C C . ARG A 1 113 ? -10.137 -12.964 1.285 1.00 97.94 113 ARG A C 1
ATOM 883 O O . ARG A 1 113 ? -11.294 -12.556 1.228 1.00 97.94 113 ARG A O 1
ATOM 890 N N . ILE A 1 114 ? -9.396 -12.893 2.392 1.00 98.19 114 ILE A N 1
ATOM 891 C CA . ILE A 1 114 ? -9.870 -12.301 3.650 1.00 98.19 114 ILE A CA 1
ATOM 892 C C . ILE A 1 114 ? -10.136 -10.804 3.469 1.00 98.19 114 ILE A C 1
ATOM 894 O O . ILE A 1 114 ? -11.208 -10.333 3.847 1.00 98.19 114 ILE A O 1
ATOM 898 N N . ILE A 1 115 ? -9.212 -10.069 2.841 1.00 97.94 115 ILE A N 1
ATOM 899 C CA . ILE A 1 115 ? -9.397 -8.636 2.568 1.00 97.94 115 ILE A CA 1
ATOM 900 C C . ILE A 1 115 ? -10.590 -8.418 1.630 1.00 97.94 115 ILE A C 1
ATOM 902 O O . ILE A 1 115 ? -11.461 -7.604 1.930 1.00 97.94 115 ILE A O 1
ATOM 906 N N . ILE A 1 116 ? -10.682 -9.168 0.526 1.00 98.06 116 ILE A N 1
ATOM 907 C CA . ILE A 1 116 ? -11.805 -9.080 -0.422 1.00 98.06 116 ILE A CA 1
ATOM 908 C C . ILE A 1 116 ? -13.136 -9.348 0.289 1.00 98.06 116 ILE A C 1
ATOM 910 O O . ILE A 1 116 ? -14.081 -8.575 0.125 1.00 98.06 116 ILE A O 1
ATOM 914 N N . TRP A 1 117 ? -13.213 -10.423 1.080 1.00 98.12 117 TRP A N 1
ATOM 915 C CA . TRP A 1 117 ? -14.403 -10.770 1.854 1.00 98.12 117 TRP A CA 1
ATOM 916 C C . 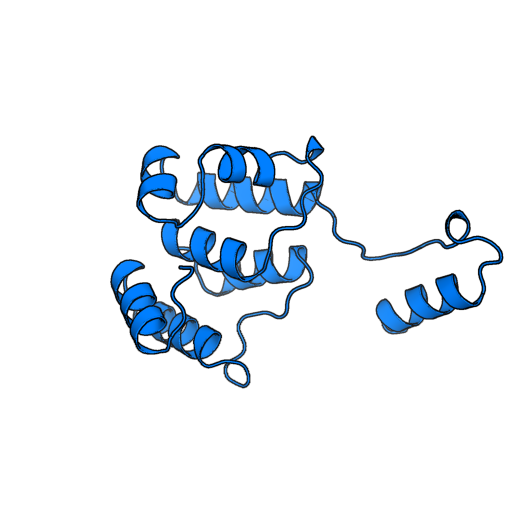TRP A 1 117 ? -14.783 -9.648 2.820 1.00 98.12 117 TRP A C 1
ATOM 918 O O . TRP A 1 117 ? -15.940 -9.231 2.838 1.00 98.12 117 TRP A O 1
ATOM 928 N N . GLY A 1 118 ? -13.814 -9.133 3.575 1.00 98.00 118 GLY A N 1
ATOM 929 C CA . GLY A 1 118 ? -14.031 -8.080 4.557 1.00 98.00 118 GLY A CA 1
ATOM 930 C C . GLY A 1 118 ? -14.595 -6.810 3.931 1.00 98.00 118 GLY A C 1
ATOM 931 O O . GLY A 1 118 ? -15.633 -6.314 4.362 1.00 98.00 118 GLY A O 1
ATOM 932 N N . LEU A 1 119 ? -13.971 -6.343 2.848 1.00 97.50 119 LEU A N 1
ATOM 933 C CA . LEU A 1 119 ? -14.428 -5.166 2.109 1.00 97.50 119 LEU A CA 1
ATOM 934 C C . LEU A 1 119 ? -15.837 -5.365 1.530 1.00 97.50 119 LEU A C 1
ATOM 936 O O . LEU A 1 119 ? -16.672 -4.469 1.629 1.00 97.50 119 LEU A O 1
ATOM 940 N N . ALA A 1 120 ? -16.127 -6.540 0.960 1.00 97.06 120 ALA A N 1
ATOM 941 C CA . ALA A 1 120 ? -17.441 -6.844 0.389 1.00 97.06 120 ALA A CA 1
ATOM 942 C C . ALA A 1 120 ? -18.565 -6.863 1.441 1.00 97.06 120 ALA A C 1
ATOM 944 O O . ALA A 1 120 ? -19.707 -6.541 1.121 1.00 97.06 120 ALA A O 1
ATOM 945 N N . HIS A 1 121 ? -18.239 -7.207 2.689 1.00 97.62 121 HIS A N 1
ATOM 946 C CA . HIS A 1 121 ? -19.186 -7.262 3.806 1.00 97.62 121 HIS A CA 1
ATOM 947 C C . HIS A 1 121 ? -19.110 -6.033 4.720 1.00 97.62 121 HIS A C 1
ATOM 949 O O . HIS A 1 121 ? -19.652 -6.074 5.822 1.00 97.62 121 HIS A O 1
ATOM 955 N N . GLN A 1 122 ? -18.447 -4.955 4.275 1.00 95.62 122 GLN A N 1
ATOM 956 C CA . GLN A 1 122 ? -18.294 -3.700 5.024 1.00 95.62 122 GLN A CA 1
ATOM 957 C C . GLN A 1 122 ? -17.723 -3.906 6.435 1.00 95.62 122 GLN A C 1
ATOM 959 O O . GLN A 1 122 ? -18.082 -3.199 7.375 1.00 95.62 122 GLN A O 1
ATOM 964 N N . LYS A 1 123 ? -16.839 -4.896 6.578 1.00 97.31 123 LYS A N 1
ATOM 965 C CA . LYS A 1 123 ? -16.117 -5.150 7.818 1.00 97.31 123 LYS A CA 1
ATOM 966 C C . LYS A 1 123 ? -15.169 -4.008 8.108 1.00 97.31 123 LYS A C 1
ATOM 968 O O . LYS A 1 123 ? -14.524 -3.486 7.195 1.00 97.31 123 LYS A O 1
ATOM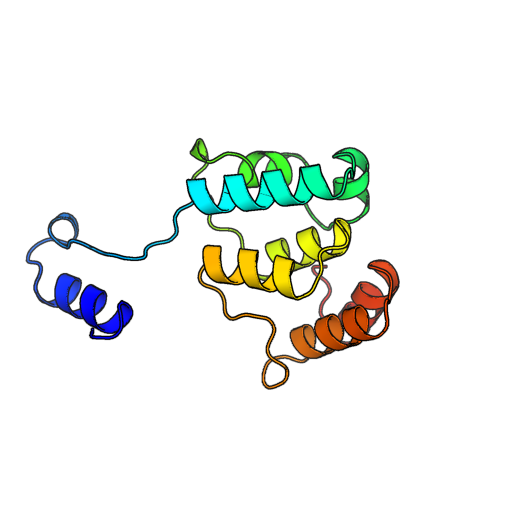 973 N N . ASP A 1 124 ? -15.084 -3.633 9.376 1.00 92.62 124 ASP A N 1
ATOM 974 C CA . ASP A 1 12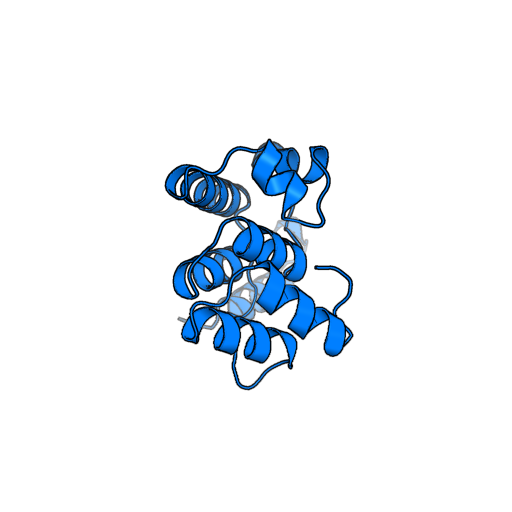4 ? -14.112 -2.632 9.772 1.00 92.62 124 ASP A CA 1
ATOM 975 C C . ASP A 1 124 ? -12.684 -3.202 9.728 1.00 92.62 124 ASP A C 1
ATOM 977 O O . ASP A 1 124 ? -12.439 -4.409 9.616 1.00 92.62 124 ASP A O 1
ATOM 981 N N . SER A 1 125 ? -11.704 -2.305 9.795 1.00 91.81 125 SER A N 1
ATOM 982 C CA . SER A 1 125 ? -10.300 -2.689 9.683 1.00 91.81 125 SER A CA 1
ATOM 983 C C . SER A 1 125 ? -9.818 -3.601 10.827 1.00 91.81 125 SER A C 1
ATOM 985 O O . SER A 1 125 ? -8.844 -4.328 10.642 1.00 91.81 125 SER A O 1
ATOM 987 N N . TYR A 1 126 ? -10.480 -3.591 11.990 1.00 92.62 126 TYR A N 1
ATOM 988 C CA . TYR A 1 126 ? -10.149 -4.464 13.116 1.00 92.62 126 TYR A CA 1
ATOM 989 C C . TYR A 1 126 ? -10.674 -5.881 12.876 1.00 92.62 126 TYR A C 1
ATOM 991 O O . TYR A 1 126 ? -9.923 -6.840 13.036 1.00 92.62 126 TYR A O 1
ATOM 999 N N . GLU A 1 127 ? -11.916 -6.025 12.411 1.00 96.31 127 GLU A N 1
ATOM 1000 C CA . GLU A 1 127 ? -12.500 -7.321 12.050 1.00 96.31 127 GLU A CA 1
ATOM 1001 C C . GLU A 1 127 ? -11.682 -8.021 10.951 1.00 96.31 127 GLU A C 1
ATOM 1003 O O . GLU A 1 127 ? -11.392 -9.216 11.047 1.00 96.31 127 GLU A O 1
ATOM 1008 N N . ILE A 1 128 ? -11.256 -7.274 9.924 1.00 97.12 128 ILE A N 1
ATOM 1009 C CA . ILE A 1 128 ? -10.419 -7.815 8.841 1.00 97.12 128 ILE A CA 1
ATOM 1010 C C . ILE A 1 128 ? -9.059 -8.269 9.383 1.00 97.12 128 ILE A C 1
ATOM 1012 O O 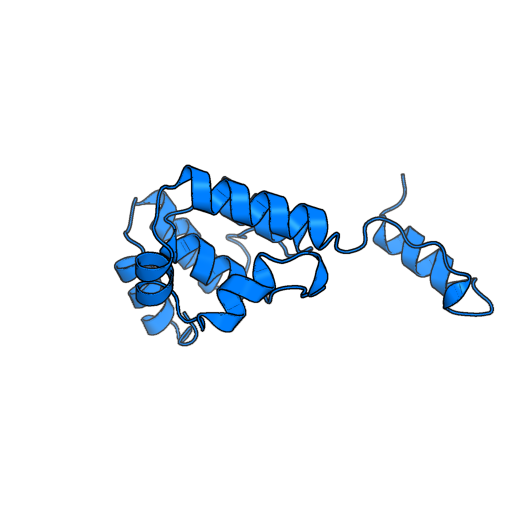. ILE A 1 128 ? -8.631 -9.388 9.095 1.00 97.12 128 ILE A O 1
ATOM 1016 N N . ARG A 1 129 ? -8.387 -7.438 10.192 1.00 95.31 129 ARG A N 1
ATOM 1017 C CA . ARG A 1 129 ? -7.086 -7.784 10.790 1.00 95.31 129 ARG A CA 1
ATOM 1018 C C . ARG A 1 129 ? -7.173 -8.951 11.761 1.00 95.31 129 ARG A C 1
ATOM 1020 O O . ARG A 1 129 ? -6.308 -9.817 11.738 1.00 95.31 129 ARG A O 1
ATOM 1027 N N . SER A 1 130 ? -8.233 -9.026 12.561 1.00 95.75 130 SER A N 1
ATOM 1028 C CA . SER A 1 130 ? -8.490 -10.173 13.430 1.00 95.75 130 SER A CA 1
ATOM 1029 C C . SER A 1 130 ? -8.585 -11.459 12.606 1.00 95.75 130 SER A C 1
ATOM 1031 O O . SER A 1 130 ? -7.929 -12.448 12.936 1.00 95.75 130 SER A O 1
ATOM 1033 N N . LYS A 1 131 ? -9.284 -11.425 11.463 1.00 97.81 131 LYS A N 1
ATOM 1034 C CA . LYS A 1 131 ? -9.378 -12.583 10.569 1.00 97.81 131 LYS A CA 1
ATOM 1035 C C . LYS A 1 131 ? -8.046 -12.952 9.917 1.00 97.81 131 LYS A C 1
ATOM 1037 O O . LYS A 1 131 ? -7.750 -14.137 9.767 1.00 97.81 131 LYS A O 1
ATOM 1042 N N . LEU A 1 132 ? -7.242 -11.957 9.546 1.00 96.69 132 LEU A N 1
ATOM 1043 C CA . LEU A 1 132 ? -5.878 -12.148 9.047 1.00 96.69 132 LEU A CA 1
ATOM 1044 C C . LEU A 1 132 ? -4.985 -12.809 10.110 1.00 96.69 132 LEU A C 1
ATOM 1046 O O . LEU A 1 132 ? -4.306 -13.792 9.811 1.00 96.69 132 LEU A O 1
ATOM 1050 N N . TYR A 1 133 ? -5.057 -12.338 11.355 1.00 95.75 133 TYR A N 1
ATOM 1051 C CA . TYR A 1 133 ? -4.310 -12.889 12.482 1.00 95.75 133 TYR A CA 1
ATOM 1052 C C . TYR A 1 133 ? -4.676 -14.355 12.757 1.00 95.75 133 TYR A C 1
ATOM 1054 O O . TYR A 1 133 ? -3.786 -15.191 12.900 1.00 95.75 133 TYR A O 1
ATOM 1062 N N . GLU A 1 134 ? -5.971 -14.702 12.738 1.00 96.81 134 GLU A N 1
ATOM 1063 C CA . GLU A 1 134 ? -6.448 -16.095 12.848 1.00 96.81 134 GLU A CA 1
ATOM 1064 C C . GLU A 1 134 ? -5.841 -17.030 11.785 1.00 96.81 134 GLU A C 1
ATOM 1066 O O . GLU A 1 134 ? -5.750 -18.235 12.004 1.00 96.81 134 GLU A O 1
ATOM 1071 N N . HIS A 1 135 ? -5.422 -16.482 10.640 1.00 96.25 135 HIS A N 1
ATOM 1072 C CA . HIS A 1 135 ? -4.822 -17.222 9.526 1.00 96.25 135 HIS A CA 1
ATOM 1073 C C . HIS A 1 135 ? -3.292 -17.076 9.458 1.00 96.25 135 HIS A C 1
ATOM 1075 O O . HIS A 1 135 ? -2.687 -17.435 8.449 1.00 96.25 135 HIS A O 1
ATOM 1081 N N . GLY A 1 136 ? -2.657 -16.576 10.523 1.00 95.19 136 GLY A N 1
ATOM 1082 C CA . GLY A 1 136 ? -1.199 -16.495 10.649 1.00 95.19 136 GLY A CA 1
ATOM 1083 C C . GLY A 1 136 ? -0.560 -15.243 10.045 1.00 95.19 136 GLY A C 1
ATOM 1084 O O . GLY A 1 136 ? 0.664 -15.143 10.014 1.00 95.19 136 GLY A O 1
ATOM 1085 N N . TYR A 1 137 ? -1.350 -14.268 9.592 1.00 94.12 137 TYR A N 1
ATOM 1086 C CA . TYR A 1 137 ? -0.840 -12.995 9.082 1.00 94.12 137 TYR A CA 1
ATOM 1087 C C . TYR A 1 137 ? -0.723 -11.974 10.223 1.00 94.12 137 TYR A C 1
ATOM 1089 O O . TYR A 1 137 ? -1.612 -11.152 10.433 1.00 94.12 137 TYR A O 1
ATOM 1097 N N . THR A 1 138 ? 0.375 -12.038 10.977 1.00 89.06 138 THR A N 1
ATOM 1098 C CA . THR A 1 138 ? 0.580 -11.260 12.217 1.00 89.06 138 THR A CA 1
ATOM 1099 C C . THR A 1 138 ? 1.192 -9.872 12.017 1.00 89.06 138 THR A C 1
ATOM 1101 O O . THR A 1 138 ? 1.297 -9.111 12.972 1.00 89.06 138 THR A O 1
ATOM 1104 N N . ASP A 1 139 ? 1.615 -9.533 10.797 1.00 82.25 139 ASP A N 1
ATOM 1105 C CA . ASP A 1 139 ? 2.332 -8.282 10.496 1.00 82.25 139 ASP A CA 1
ATOM 1106 C C . ASP A 1 139 ? 1.414 -7.097 10.121 1.00 82.25 139 ASP A C 1
ATOM 1108 O O . ASP A 1 139 ? 1.912 -6.068 9.639 1.00 82.25 139 ASP A O 1
ATOM 1112 N N . PHE A 1 140 ? 0.102 -7.239 10.339 1.00 82.62 140 PHE A N 1
ATOM 1113 C CA . PHE A 1 140 ? -0.957 -6.270 10.024 1.00 82.62 140 PHE A CA 1
ATOM 1114 C C . PHE A 1 140 ? -1.466 -5.511 11.247 1.00 82.62 140 PHE A C 1
ATOM 1116 O O . PHE A 1 140 ? -1.482 -6.095 12.350 1.00 82.62 140 PHE A O 1
#

Organism: NCBI:txid166486

Sequence (140 aa):
MGNITDMNTRALENAENYDDAELEGLFDTKEFCIALSNLIDSKGIKTGDILNRCNISKSYLMDIKNPSKNIQPKRNKILDLCLGINATKDEINMLLRLAHYQPLDSRGEALDRIIIWGLAHQKDSYEIRSKLYEHGYTDF

Radius of gyration: 17.14 Å; chains: 1; bounding box: 46×31×44 Å

Foldseek 3Di:
DPDLVVQQVVLCVPDPDNVSRDHPDPQQLQVLLVLLVVLLVVLVDDLVQLVVQALDDPVVVVLSNDSVNVDLDDLVRLVRSCLSSVHALVSSQVSCVSSVHHRLDPVDDPLSVLVVVCRVVVHHSVRSVVVCVVVVNPSD

pLDDT: mean 94.53, std 5.91, range [48.28, 98.62]

Secondary structure (DSSP, 8-state):
---HHHHHHHHHHH-SSGGG----S---HHHHHHHHHHHHHHHT--HHHHHHHSS--HHHHHHHT-GGG-----HHHHHHHHHHTT--HHHHHHHHHHTTPPPP-TTS-HHHHHHHHHHHTT--HHHHHHHHHHTT-TT-